Protein AF-A0AAV8ZLW0-F1 (afdb_monomer_lite)

Structure (mmCIF, N/CA/C/O backbone):
data_AF-A0AAV8ZLW0-F1
#
_entry.id   AF-A0AAV8ZLW0-F1
#
loop_
_atom_site.group_PDB
_atom_site.id
_atom_site.type_symbol
_atom_site.label_atom_id
_atom_site.label_alt_id
_atom_site.label_comp_id
_atom_site.label_asym_id
_atom_site.label_entity_id
_atom_site.label_seq_id
_atom_site.pdbx_PDB_ins_code
_atom_site.Cartn_x
_atom_site.Cartn_y
_atom_site.Cartn_z
_atom_site.occupancy
_atom_site.B_iso_or_equiv
_atom_site.auth_seq_id
_atom_site.auth_comp_id
_atom_site.auth_asym_id
_atom_site.auth_atom_id
_atom_site.pdbx_PDB_model_num
ATOM 1 N N . MET A 1 1 ? -23.436 -19.075 12.118 1.00 34.16 1 MET A N 1
ATOM 2 C CA . MET A 1 1 ? -22.548 -17.946 12.467 1.00 34.16 1 MET A CA 1
ATOM 3 C C . MET A 1 1 ? -21.559 -17.766 11.330 1.00 34.16 1 MET A C 1
ATOM 5 O O . MET A 1 1 ? -20.661 -18.582 11.202 1.00 34.16 1 MET A O 1
ATOM 9 N N . ALA A 1 2 ? -21.774 -16.781 10.458 1.00 36.91 2 ALA A N 1
ATOM 10 C CA . ALA A 1 2 ? -20.828 -16.453 9.395 1.00 36.91 2 ALA A CA 1
ATOM 11 C C . ALA A 1 2 ? -19.871 -15.384 9.935 1.00 36.91 2 ALA A C 1
ATOM 13 O O . ALA A 1 2 ? -20.276 -14.241 10.139 1.00 36.91 2 ALA A O 1
ATOM 14 N N . LEU A 1 3 ? -18.627 -15.764 10.230 1.00 42.38 3 LEU A N 1
ATOM 15 C CA . LEU A 1 3 ? -17.550 -14.801 10.440 1.00 42.38 3 LEU A CA 1
ATOM 16 C C . LEU A 1 3 ? -17.247 -14.196 9.067 1.00 42.38 3 LEU A C 1
ATOM 18 O O . LEU A 1 3 ? -16.565 -14.810 8.253 1.00 42.38 3 LEU A O 1
ATOM 22 N N . MET A 1 4 ? -17.819 -13.027 8.772 1.00 43.00 4 MET A N 1
ATOM 23 C CA . MET A 1 4 ? -17.315 -12.193 7.685 1.00 43.00 4 MET A CA 1
ATOM 24 C C . MET A 1 4 ? -15.901 -11.780 8.081 1.00 43.00 4 MET A C 1
ATOM 26 O O . MET A 1 4 ? -15.703 -10.892 8.911 1.00 43.00 4 MET A O 1
ATOM 30 N N . GLU A 1 5 ? -14.919 -12.485 7.535 1.00 54.88 5 GLU A N 1
ATOM 31 C CA . GLU A 1 5 ? -13.514 -12.128 7.611 1.00 54.88 5 GLU A CA 1
ATOM 32 C C . GLU A 1 5 ? -13.347 -10.756 6.942 1.00 54.88 5 GLU A C 1
ATOM 34 O O . GLU A 1 5 ? -13.240 -10.644 5.723 1.00 54.88 5 GLU A O 1
ATOM 39 N N . ASN A 1 6 ? -13.384 -9.683 7.741 1.00 60.53 6 ASN A N 1
ATOM 40 C CA . ASN A 1 6 ? -13.113 -8.308 7.309 1.00 60.53 6 ASN A CA 1
ATOM 41 C C . ASN A 1 6 ? -11.612 -8.135 7.038 1.00 60.53 6 ASN A C 1
ATOM 43 O O . ASN A 1 6 ? -10.920 -7.341 7.676 1.00 60.53 6 ASN A O 1
ATOM 47 N N . VAL A 1 7 ? -11.104 -8.934 6.108 1.00 70.56 7 VAL A N 1
ATOM 48 C CA . VAL A 1 7 ? -9.712 -8.965 5.697 1.00 70.56 7 VAL A CA 1
ATOM 49 C C . VAL A 1 7 ? -9.565 -7.999 4.535 1.00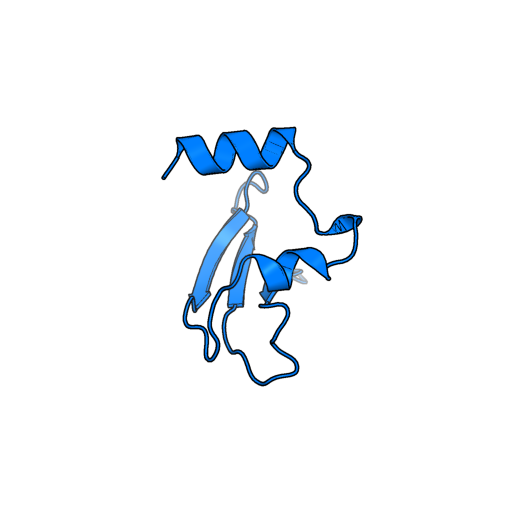 70.56 7 VAL A C 1
ATOM 51 O O . VAL A 1 7 ? -10.224 -8.134 3.504 1.00 70.56 7 VAL A O 1
ATOM 54 N N . ARG A 1 8 ? -8.694 -7.003 4.694 1.00 85.44 8 ARG A N 1
ATOM 55 C CA . ARG A 1 8 ? -8.274 -6.150 3.578 1.00 85.44 8 ARG A CA 1
ATOM 56 C C . ARG A 1 8 ? -6.853 -6.499 3.196 1.00 85.44 8 ARG A C 1
ATOM 58 O O . ARG A 1 8 ? -5.990 -6.624 4.057 1.00 85.44 8 ARG A O 1
ATOM 65 N N . THR A 1 9 ? -6.594 -6.617 1.902 1.00 89.81 9 THR A N 1
ATOM 66 C CA . THR A 1 9 ? -5.241 -6.826 1.389 1.00 89.81 9 THR A CA 1
ATOM 67 C C . THR A 1 9 ? -4.870 -5.675 0.473 1.00 89.81 9 THR A C 1
ATOM 69 O O . THR A 1 9 ? -5.605 -5.342 -0.457 1.00 89.81 9 THR A O 1
ATOM 72 N N . LEU A 1 10 ? -3.739 -5.044 0.767 1.00 89.12 10 LEU A N 1
ATOM 73 C CA . LEU A 1 10 ? -3.085 -4.114 -0.136 1.00 89.12 10 LEU A CA 1
ATOM 74 C C . LEU A 1 10 ? -2.094 -4.894 -0.986 1.00 89.12 10 LEU A C 1
ATOM 76 O O . LEU A 1 10 ? -1.360 -5.730 -0.466 1.00 89.12 10 LEU A O 1
ATOM 80 N N . TYR A 1 11 ? -2.078 -4.585 -2.273 1.00 88.88 11 TYR A N 1
ATOM 81 C CA . TYR A 1 11 ? -1.148 -5.139 -3.244 1.00 88.88 11 TYR A CA 1
ATOM 82 C C . TYR A 1 11 ? -0.349 -4.007 -3.870 1.00 88.88 11 TYR A C 1
ATOM 84 O O . TYR A 1 11 ? -0.833 -2.873 -3.974 1.00 88.88 11 TYR A O 1
ATOM 92 N N . CYS A 1 12 ? 0.855 -4.324 -4.329 1.00 86.25 12 CYS A N 1
ATOM 93 C CA . CYS A 1 12 ? 1.595 -3.403 -5.171 1.00 86.25 12 CYS A CA 1
ATOM 94 C C . CYS A 1 12 ? 0.826 -3.100 -6.472 1.00 86.25 12 CYS A C 1
ATOM 96 O O . CYS A 1 12 ? 0.146 -3.951 -7.040 1.00 86.25 12 CYS A O 1
ATOM 98 N N . SER A 1 13 ? 0.966 -1.882 -7.000 1.00 82.06 13 SER A N 1
ATOM 99 C CA . SER A 1 13 ? 0.413 -1.522 -8.314 1.00 82.06 13 SER A CA 1
ATOM 100 C C . SER A 1 13 ? 0.973 -2.383 -9.454 1.00 82.06 13 SER A C 1
ATOM 102 O O . SER A 1 13 ? 0.297 -2.560 -10.465 1.00 82.06 13 SER A O 1
ATOM 104 N N . ALA A 1 14 ? 2.168 -2.953 -9.279 1.00 84.31 14 ALA A N 1
ATOM 105 C CA . ALA A 1 14 ? 2.833 -3.829 -10.238 1.00 84.31 14 ALA A CA 1
ATOM 106 C C . ALA A 1 14 ? 2.471 -5.321 -10.080 1.00 84.31 14 ALA A C 1
ATOM 108 O O . ALA A 1 14 ? 3.168 -6.174 -10.624 1.00 84.31 14 ALA A O 1
ATOM 109 N N . THR A 1 15 ? 1.396 -5.686 -9.370 1.00 85.50 15 THR A N 1
ATOM 110 C CA . THR A 1 15 ? 0.981 -7.102 -9.253 1.00 85.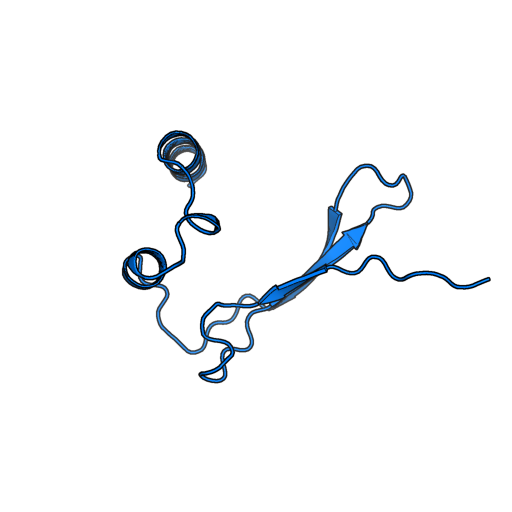50 15 THR A CA 1
ATOM 111 C C . THR A 1 15 ? 0.689 -7.749 -10.609 1.00 85.50 15 THR A C 1
ATOM 113 O O . THR A 1 15 ? 1.006 -8.918 -10.804 1.00 85.50 15 THR A O 1
ATOM 116 N N . ILE A 1 16 ? 0.191 -6.987 -11.591 1.00 81.06 16 ILE A N 1
ATOM 117 C CA . ILE A 1 16 ? 0.019 -7.480 -12.972 1.00 81.06 16 ILE A CA 1
ATOM 118 C C . ILE A 1 16 ? 1.350 -7.816 -13.671 1.00 81.06 16 ILE A C 1
ATOM 120 O O . ILE A 1 16 ? 1.352 -8.546 -14.653 1.00 81.06 16 ILE A O 1
ATOM 124 N N . LEU A 1 17 ? 2.472 -7.300 -13.158 1.00 85.62 17 LEU A N 1
ATOM 125 C CA . LEU A 1 17 ? 3.837 -7.593 -13.607 1.00 85.62 17 LEU A CA 1
ATOM 126 C C . LEU A 1 17 ? 4.504 -8.678 -12.736 1.00 85.62 17 LEU A C 1
ATOM 128 O O . LEU A 1 17 ? 5.721 -8.847 -12.771 1.00 85.62 17 LEU A O 1
ATOM 132 N N . GLY A 1 18 ? 3.725 -9.391 -11.914 1.00 90.81 18 GLY A N 1
ATOM 133 C CA . GLY A 1 18 ? 4.214 -10.468 -11.051 1.00 90.81 18 GLY A CA 1
ATOM 134 C C . GLY A 1 18 ? 4.816 -10.009 -9.721 1.00 90.81 18 GLY A C 1
ATOM 135 O O . GLY A 1 18 ? 5.506 -10.790 -9.071 1.00 90.81 18 GLY A O 1
ATOM 136 N N . CYS A 1 19 ? 4.589 -8.759 -9.299 1.00 91.00 19 CYS A N 1
ATOM 137 C CA . CYS A 1 19 ? 5.035 -8.303 -7.983 1.00 91.00 19 CYS A CA 1
ATOM 138 C C . CYS A 1 19 ? 4.213 -8.955 -6.859 1.00 91.00 19 CYS A C 1
ATOM 140 O O . CYS A 1 19 ? 2.987 -8.811 -6.811 1.00 91.00 19 CYS A O 1
ATOM 142 N N . ASN A 1 20 ? 4.911 -9.623 -5.934 1.00 93.00 20 ASN A N 1
ATOM 143 C CA . ASN A 1 20 ? 4.323 -10.393 -4.832 1.00 93.00 20 ASN A CA 1
ATOM 144 C C . ASN A 1 20 ? 4.184 -9.606 -3.519 1.00 93.00 20 ASN A C 1
ATOM 146 O O . ASN A 1 20 ? 3.731 -10.170 -2.517 1.00 93.00 20 ASN A O 1
ATOM 150 N N . MET A 1 21 ? 4.552 -8.320 -3.516 1.00 94.19 21 MET A N 1
ATOM 151 C CA . MET A 1 21 ? 4.358 -7.452 -2.360 1.00 94.19 21 MET A CA 1
ATOM 152 C C . MET A 1 21 ? 2.869 -7.355 -2.021 1.00 94.19 21 MET A C 1
ATOM 154 O O . MET A 1 21 ? 2.031 -7.009 -2.865 1.00 94.19 21 MET A O 1
ATOM 158 N N . LYS A 1 22 ? 2.551 -7.658 -0.762 1.00 94.50 22 LYS A N 1
ATOM 159 C CA . LYS A 1 22 ? 1.197 -7.583 -0.219 1.00 94.50 22 LYS A CA 1
ATOM 160 C C . LYS A 1 22 ? 1.225 -7.318 1.282 1.00 94.50 22 LYS A C 1
ATOM 162 O O . LYS A 1 22 ? 2.090 -7.818 1.998 1.00 94.50 22 LYS A O 1
ATOM 167 N N . ILE A 1 23 ? 0.223 -6.602 1.777 1.00 94.81 23 ILE A N 1
ATOM 168 C CA . ILE A 1 23 ? -0.006 -6.417 3.213 1.00 94.81 23 ILE A CA 1
ATOM 169 C C . ILE A 1 23 ? -1.447 -6.801 3.511 1.00 94.81 23 ILE A C 1
ATOM 171 O O . ILE A 1 23 ? -2.377 -6.230 2.941 1.00 94.81 23 ILE A O 1
ATOM 175 N N . ARG A 1 24 ? -1.637 -7.774 4.397 1.00 94.06 24 ARG A N 1
ATOM 176 C CA . ARG A 1 24 ? -2.941 -8.222 4.875 1.00 94.06 24 ARG A CA 1
ATOM 177 C C . ARG A 1 24 ? -3.241 -7.568 6.214 1.00 94.06 24 ARG A C 1
ATOM 179 O O . ARG A 1 24 ? -2.436 -7.636 7.140 1.00 94.06 24 ARG A O 1
ATOM 186 N N . PHE A 1 25 ? -4.430 -6.999 6.315 1.00 94.00 25 PHE A N 1
ATOM 187 C CA . PHE A 1 25 ? -4.964 -6.389 7.517 1.00 94.00 25 PHE A CA 1
ATOM 188 C C . PHE A 1 25 ? -6.165 -7.177 8.010 1.00 94.00 25 PHE A C 1
ATOM 190 O O . PHE A 1 25 ? -7.036 -7.538 7.216 1.00 94.00 25 PHE A O 1
ATOM 197 N N . ASN A 1 26 ? -6.231 -7.343 9.324 1.00 92.56 26 ASN A N 1
ATOM 198 C CA . ASN A 1 26 ? -7.423 -7.775 10.032 1.00 92.56 26 ASN A CA 1
ATOM 199 C C . ASN A 1 26 ? -7.976 -6.601 10.833 1.00 92.56 26 ASN A C 1
ATOM 201 O O . ASN A 1 26 ? -7.234 -5.716 11.255 1.00 92.56 26 ASN A O 1
ATOM 205 N N . VAL A 1 27 ? -9.279 -6.601 11.067 1.00 91.38 27 VAL A N 1
ATOM 206 C CA . VAL A 1 27 ? -9.882 -5.700 12.049 1.00 91.38 27 VAL A CA 1
ATOM 207 C C . VAL A 1 27 ? -9.538 -6.215 13.451 1.00 91.38 27 VAL A C 1
ATOM 209 O O . VAL A 1 27 ? -9.606 -7.421 13.695 1.00 91.38 27 VAL A O 1
ATOM 212 N N . SER A 1 28 ? -9.143 -5.320 14.357 1.00 89.94 28 SER A N 1
ATOM 213 C CA . SER A 1 28 ? -8.913 -5.649 15.765 1.00 89.94 28 SER A CA 1
ATOM 214 C C . SER A 1 28 ? -10.167 -6.238 16.412 1.00 89.94 28 SER A C 1
ATOM 216 O O . SER A 1 28 ? -11.290 -5.999 15.967 1.00 89.94 28 SER A O 1
ATOM 218 N N . SER A 1 29 ? -10.000 -6.986 17.503 1.00 86.81 29 SER A N 1
ATOM 219 C CA . SER A 1 29 ? -11.127 -7.605 18.219 1.00 86.81 29 SER A CA 1
ATOM 220 C C . SER A 1 29 ? -12.172 -6.594 18.708 1.00 86.81 29 SER A C 1
ATOM 222 O O . SER A 1 29 ? -13.347 -6.934 18.810 1.00 86.81 29 SER A O 1
ATOM 224 N N . ASP A 1 30 ? -11.761 -5.354 18.979 1.00 90.56 30 ASP A N 1
ATOM 225 C CA . ASP A 1 30 ? -12.636 -4.250 19.381 1.00 90.56 30 ASP A CA 1
ATOM 226 C C . ASP A 1 30 ? -13.201 -3.434 18.203 1.00 90.56 30 ASP A C 1
ATOM 228 O O . ASP A 1 30 ? -13.959 -2.489 18.419 1.00 90.56 30 ASP A O 1
ATOM 232 N N . GLY A 1 31 ? -12.837 -3.768 16.961 1.00 88.31 31 GLY A N 1
ATOM 233 C CA . GLY A 1 31 ? -13.310 -3.080 15.762 1.00 88.31 31 GLY A CA 1
ATOM 234 C C . GLY A 1 31 ? -12.696 -1.701 15.507 1.00 88.31 31 GLY A C 1
ATOM 235 O O . GLY A 1 31 ? -13.073 -1.052 14.532 1.00 88.31 31 GLY A O 1
ATOM 236 N N . LYS A 1 32 ? -11.791 -1.218 16.368 1.00 90.25 32 LYS A N 1
ATOM 237 C CA . LYS A 1 32 ? -11.335 0.182 16.346 1.00 90.25 32 LYS A CA 1
ATOM 238 C C . LYS A 1 32 ? -10.135 0.433 15.448 1.00 90.25 32 LYS A C 1
ATOM 240 O O . LYS A 1 32 ? -9.931 1.571 15.027 1.00 90.25 32 LYS A O 1
ATOM 245 N N . CYS A 1 33 ? -9.330 -0.584 15.165 1.00 87.69 33 CYS A N 1
ATOM 246 C CA . CYS A 1 33 ? -8.142 -0.431 14.339 1.00 87.69 33 CYS A CA 1
ATOM 247 C C . CYS A 1 33 ? -7.944 -1.601 13.374 1.00 87.69 33 CYS A C 1
ATOM 249 O O . CYS A 1 33 ? -8.558 -2.662 13.485 1.00 87.69 33 CYS A O 1
ATOM 251 N N . LEU A 1 34 ? -7.082 -1.374 12.384 1.00 90.06 34 LEU A N 1
ATOM 252 C CA . LEU A 1 34 ? -6.570 -2.427 11.519 1.00 90.06 34 LEU A CA 1
ATOM 253 C C . LEU A 1 34 ? -5.235 -2.913 12.078 1.00 90.06 34 LEU A C 1
ATOM 255 O O . LEU A 1 34 ? -4.350 -2.113 12.373 1.00 90.06 34 LEU A O 1
ATOM 259 N N . GLN A 1 35 ? -5.089 -4.225 12.197 1.00 91.56 35 GLN A N 1
ATOM 260 C CA . GLN A 1 35 ? -3.867 -4.900 12.611 1.00 91.56 35 GLN A CA 1
ATOM 261 C C . GLN A 1 35 ? -3.240 -5.588 11.403 1.00 91.56 35 GLN A C 1
ATOM 263 O O . GLN A 1 35 ? -3.943 -6.208 10.604 1.00 91.56 35 GLN A O 1
ATOM 268 N N . ILE A 1 36 ? -1.917 -5.491 11.265 1.00 92.44 36 ILE A N 1
ATOM 269 C CA . ILE A 1 36 ? -1.192 -6.216 10.217 1.00 92.44 36 ILE A CA 1
ATOM 270 C C . ILE A 1 36 ? -1.192 -7.700 10.587 1.00 92.44 36 ILE A C 1
ATOM 272 O O . ILE A 1 36 ? -0.644 -8.087 11.614 1.00 92.44 36 ILE A O 1
ATOM 276 N N . ALA A 1 37 ? -1.818 -8.516 9.746 1.00 91.56 37 ALA A N 1
ATOM 277 C CA . ALA A 1 37 ? -1.886 -9.965 9.907 1.00 91.56 37 ALA A CA 1
ATOM 278 C C . ALA A 1 37 ? -0.768 -10.684 9.139 1.00 91.56 37 ALA A C 1
ATOM 280 O O . ALA A 1 37 ? -0.263 -11.709 9.580 1.00 91.56 37 ALA A O 1
ATOM 281 N N . GLU A 1 38 ? -0.385 -10.150 7.980 1.00 92.75 38 GLU A N 1
ATOM 282 C CA . GLU A 1 38 ? 0.685 -10.676 7.131 1.00 92.75 38 GLU A CA 1
ATOM 283 C C . GLU A 1 38 ? 1.290 -9.506 6.353 1.00 92.75 38 GLU A C 1
ATOM 285 O O . GLU A 1 38 ? 0.555 -8.657 5.846 1.00 92.75 38 GLU A O 1
ATOM 290 N N . ALA A 1 39 ? 2.611 -9.466 6.217 1.00 92.94 39 ALA A N 1
ATOM 291 C CA . ALA A 1 39 ? 3.282 -8.496 5.363 1.00 92.94 39 ALA A CA 1
ATOM 292 C C . ALA A 1 39 ? 4.394 -9.188 4.577 1.00 92.94 39 ALA A C 1
ATOM 294 O O . ALA A 1 39 ? 5.332 -9.719 5.163 1.00 92.94 39 ALA A O 1
ATOM 295 N N . ASN A 1 40 ? 4.286 -9.153 3.250 1.00 93.94 40 ASN A N 1
ATOM 296 C CA . ASN A 1 40 ? 5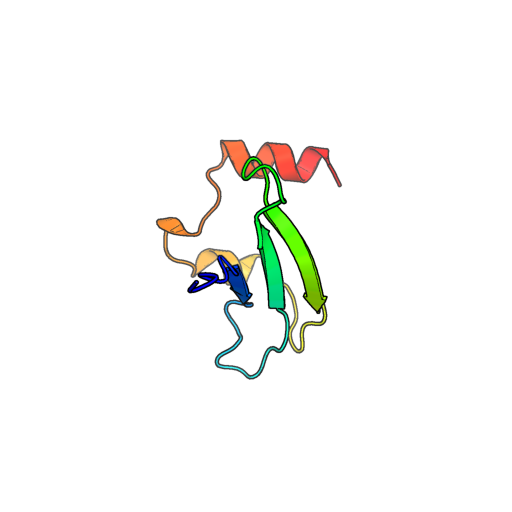.410 -9.370 2.355 1.00 93.94 40 ASN A CA 1
ATOM 297 C C . ASN A 1 40 ? 5.764 -8.022 1.730 1.00 93.94 40 ASN A C 1
ATOM 299 O O . ASN A 1 40 ? 4.951 -7.462 0.995 1.00 93.94 40 ASN A O 1
ATOM 303 N N . LEU A 1 41 ? 6.954 -7.513 2.042 1.00 92.94 41 LEU A N 1
ATOM 304 C CA . LEU A 1 41 ? 7.448 -6.217 1.574 1.00 92.94 41 LEU A CA 1
ATOM 305 C C . LEU A 1 41 ? 8.449 -6.350 0.416 1.00 92.94 41 LEU A C 1
ATOM 307 O O . LEU A 1 41 ? 9.002 -5.347 -0.028 1.00 92.94 41 LEU A O 1
ATOM 311 N N . GLU A 1 42 ? 8.689 -7.565 -0.078 1.00 93.38 42 GLU A N 1
ATOM 312 C CA . GLU A 1 42 ? 9.605 -7.794 -1.190 1.00 93.38 42 GLU A CA 1
ATOM 313 C C . GLU A 1 42 ? 8.982 -7.365 -2.518 1.00 93.38 42 GLU A C 1
ATOM 315 O O . GLU A 1 42 ? 7.921 -7.843 -2.931 1.00 93.38 42 GLU A O 1
ATOM 320 N N . HIS A 1 43 ? 9.690 -6.479 -3.212 1.00 89.19 43 HIS A N 1
ATOM 321 C CA . HIS A 1 43 ? 9.377 -6.077 -4.573 1.00 89.19 43 HIS A CA 1
ATOM 322 C C . HIS A 1 43 ? 10.336 -6.756 -5.549 1.00 89.19 43 HIS A C 1
ATOM 324 O O . HIS A 1 43 ? 11.532 -6.858 -5.296 1.00 89.19 43 HIS A O 1
ATOM 330 N N . ASN A 1 44 ? 9.817 -7.165 -6.705 1.00 91.69 44 ASN A N 1
ATOM 331 C CA . ASN A 1 44 ? 10.621 -7.660 -7.828 1.00 91.69 44 ASN A CA 1
ATOM 332 C C . ASN A 1 44 ? 10.982 -6.547 -8.831 1.00 91.69 44 ASN A C 1
ATOM 334 O O . ASN A 1 44 ? 11.424 -6.825 -9.942 1.00 91.69 44 ASN A O 1
ATOM 338 N N . HIS A 1 45 ? 10.740 -5.293 -8.459 1.00 85.62 45 HIS A N 1
ATOM 339 C CA . HIS A 1 45 ? 10.992 -4.110 -9.265 1.00 85.62 45 HIS A CA 1
ATOM 340 C C . HIS A 1 45 ? 11.518 -2.991 -8.367 1.00 85.62 45 HIS A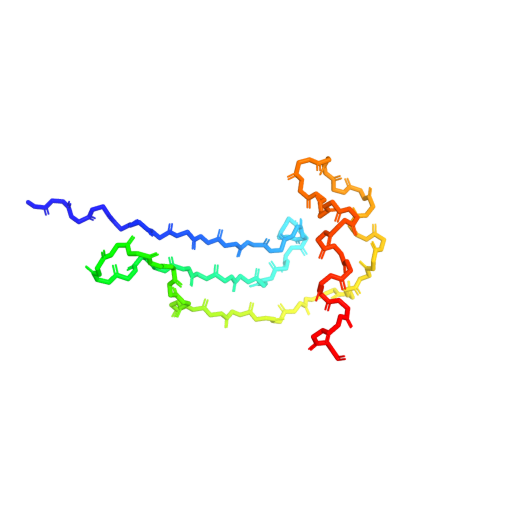 C 1
ATOM 342 O O . HIS A 1 45 ? 11.299 -2.987 -7.154 1.00 85.62 45 HIS A O 1
ATOM 348 N N . GLU A 1 46 ? 12.169 -2.006 -8.972 1.00 85.81 46 GLU A N 1
ATOM 349 C CA . GLU A 1 46 ? 12.604 -0.814 -8.255 1.00 85.81 46 GLU A CA 1
ATOM 350 C C . GLU A 1 46 ? 11.396 0.021 -7.799 1.00 85.81 46 GLU A C 1
ATOM 352 O O . GLU A 1 46 ? 10.397 0.167 -8.516 1.00 85.81 46 GLU A O 1
ATOM 357 N N . ILE A 1 47 ? 11.472 0.572 -6.588 1.00 81.19 47 ILE A N 1
ATOM 358 C CA . ILE A 1 47 ? 10.461 1.488 -6.058 1.00 81.19 47 ILE A CA 1
ATOM 359 C C . ILE A 1 47 ? 10.859 2.907 -6.470 1.00 81.19 47 ILE A C 1
ATOM 361 O O . ILE A 1 47 ? 11.596 3.589 -5.762 1.00 81.19 47 ILE A O 1
ATOM 365 N N . SER A 1 48 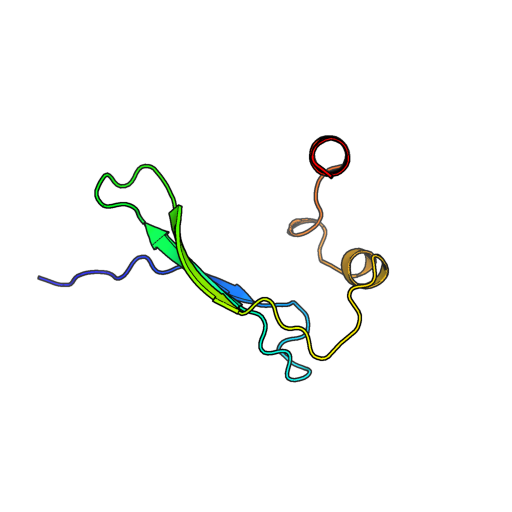? 10.360 3.363 -7.619 1.00 77.56 48 SER A N 1
ATOM 366 C CA . SER A 1 48 ? 10.550 4.748 -8.068 1.00 77.56 48 SER A CA 1
ATOM 367 C C . SER A 1 48 ? 9.360 5.637 -7.694 1.00 77.56 48 SER A C 1
ATOM 369 O O . SER A 1 48 ? 8.199 5.222 -7.750 1.00 77.56 48 SER A O 1
ATOM 371 N N . LYS A 1 49 ? 9.645 6.911 -7.390 1.00 72.56 49 LYS A N 1
ATOM 372 C CA . LYS A 1 49 ? 8.631 7.972 -7.251 1.00 72.56 49 LYS A CA 1
ATOM 373 C C . LYS A 1 49 ? 7.799 8.145 -8.530 1.00 72.56 49 LYS A C 1
ATOM 375 O O . LYS A 1 49 ? 6.631 8.521 -8.442 1.00 72.56 49 LYS A O 1
ATOM 380 N N . ASP A 1 50 ? 8.351 7.800 -9.690 1.00 71.25 50 ASP A N 1
ATOM 381 C CA . ASP A 1 50 ? 7.677 7.921 -10.988 1.00 71.25 50 ASP A CA 1
ATOM 382 C C . ASP A 1 50 ? 6.477 6.977 -11.116 1.00 71.25 50 ASP A C 1
ATOM 384 O O . ASP A 1 50 ? 5.463 7.326 -11.728 1.00 71.25 50 ASP A O 1
ATOM 388 N N . LEU A 1 51 ? 6.524 5.819 -10.444 1.00 67.00 51 LEU A N 1
ATOM 389 C CA . LEU A 1 51 ? 5.398 4.882 -10.383 1.00 67.00 51 LEU A CA 1
ATOM 390 C C . LEU A 1 51 ? 4.159 5.524 -9.745 1.00 67.00 51 LEU A C 1
ATOM 392 O O . LEU A 1 51 ? 3.034 5.165 -10.085 1.00 67.00 51 LEU A O 1
ATOM 396 N N . PHE A 1 52 ? 4.345 6.517 -8.872 1.00 70.50 52 PHE A N 1
ATOM 397 C CA . PHE A 1 52 ? 3.249 7.228 -8.216 1.00 70.50 52 PHE A CA 1
ATOM 398 C C . PHE A 1 52 ? 2.663 8.354 -9.079 1.00 70.50 52 PHE A C 1
ATOM 400 O O . PHE A 1 52 ? 1.508 8.737 -8.875 1.00 70.50 52 PHE A O 1
ATOM 407 N N . ILE A 1 53 ? 3.407 8.861 -10.072 1.00 68.75 53 ILE A N 1
ATOM 408 C CA . ILE A 1 53 ? 2.950 9.928 -10.982 1.00 68.75 53 ILE A CA 1
ATOM 409 C C . ILE A 1 53 ? 1.823 9.425 -11.889 1.00 68.75 53 ILE A C 1
ATOM 411 O O . ILE A 1 53 ? 0.926 10.191 -12.241 1.00 68.75 53 ILE A O 1
ATOM 415 N N . SER A 1 54 ? 1.831 8.136 -12.233 1.00 69.81 54 SER A N 1
ATOM 416 C CA . SER A 1 54 ? 0.816 7.511 -13.089 1.00 69.81 54 SER A CA 1
ATOM 417 C C . SER A 1 54 ? -0.432 7.038 -12.332 1.00 69.81 54 SER A C 1
ATOM 419 O O . SER A 1 54 ? -1.459 6.765 -12.953 1.00 69.81 54 SER A O 1
ATOM 421 N N . LEU A 1 55 ? -0.400 6.990 -10.993 1.00 71.44 55 LEU A N 1
ATOM 422 C CA . LEU A 1 55 ? -1.547 6.532 -10.207 1.00 71.44 55 LEU A CA 1
ATOM 423 C C . LEU A 1 55 ? -2.755 7.475 -10.372 1.00 71.44 55 LEU A C 1
ATOM 425 O O . LEU A 1 55 ? -2.572 8.696 -10.476 1.00 71.44 55 LEU A O 1
ATOM 429 N N . PRO A 1 56 ? -3.997 6.953 -10.345 1.00 76.38 56 PRO A N 1
ATOM 430 C CA . PRO A 1 56 ? -5.203 7.778 -10.328 1.00 76.38 56 PRO A CA 1
ATOM 431 C C . PRO A 1 56 ? -5.153 8.804 -9.194 1.00 76.38 56 PRO A C 1
ATOM 433 O O . PRO A 1 56 ? -4.638 8.500 -8.119 1.00 76.38 56 PRO A O 1
ATOM 436 N N . LYS A 1 57 ? -5.728 10.000 -9.394 1.00 74.06 57 LYS A N 1
ATOM 437 C CA . LYS A 1 57 ? -5.735 11.073 -8.375 1.00 74.06 57 LYS A CA 1
ATOM 438 C C . LYS A 1 57 ? -6.225 10.585 -7.004 1.00 74.06 57 LYS A C 1
ATOM 440 O O . LYS A 1 57 ? -5.663 10.981 -5.996 1.00 74.06 57 LYS A O 1
ATOM 445 N N . GLN A 1 58 ? -7.196 9.671 -6.976 1.00 76.19 58 GLN A N 1
ATOM 446 C CA . GLN A 1 58 ? -7.750 9.070 -5.753 1.00 76.19 58 GLN A CA 1
ATOM 447 C C . GLN A 1 58 ? -6.746 8.223 -4.948 1.00 76.19 58 GLN A C 1
ATOM 449 O O . GLN A 1 58 ? -7.009 7.911 -3.794 1.00 76.19 58 GLN A O 1
ATOM 454 N N . ARG A 1 59 ? -5.626 7.808 -5.554 1.00 69.94 59 ARG A N 1
ATOM 455 C CA . ARG A 1 59 ? -4.554 7.023 -4.918 1.00 69.94 59 ARG A CA 1
ATOM 456 C C . ARG A 1 59 ? -3.290 7.845 -4.648 1.00 69.94 59 ARG A C 1
ATOM 458 O O . ARG A 1 59 ? -2.293 7.289 -4.199 1.00 69.94 59 ARG A O 1
ATOM 465 N N . ARG A 1 60 ? -3.299 9.147 -4.953 1.00 71.56 60 ARG A N 1
ATOM 466 C CA . ARG A 1 60 ? -2.186 10.050 -4.643 1.00 71.56 60 ARG A CA 1
ATOM 467 C C . ARG A 1 60 ? -2.423 10.660 -3.270 1.00 71.56 60 ARG A C 1
ATOM 469 O O . ARG A 1 60 ? -3.516 11.148 -3.004 1.00 71.56 60 ARG A O 1
ATOM 476 N N . LEU A 1 61 ? -1.383 10.677 -2.444 1.00 70.06 61 LEU A N 1
ATOM 477 C CA . LEU A 1 61 ? -1.378 11.477 -1.221 1.00 70.06 61 LEU A CA 1
ATOM 478 C C . LEU A 1 61 ? -1.515 12.957 -1.589 1.00 70.06 61 LEU A C 1
ATOM 480 O O . LEU A 1 61 ? -0.851 13.426 -2.524 1.00 70.06 61 LEU A O 1
ATOM 484 N N . GLN A 1 62 ? -2.348 13.691 -0.856 1.00 70.56 62 GLN A N 1
ATOM 485 C CA . GLN A 1 62 ? -2.384 15.145 -0.956 1.00 70.56 62 GLN A CA 1
ATOM 486 C C . GLN A 1 62 ? -1.048 15.730 -0.482 1.00 70.56 62 GLN A C 1
ATOM 488 O O . GLN A 1 62 ? -0.312 15.114 0.291 1.00 70.56 62 GLN A O 1
ATOM 493 N N . ASP A 1 63 ? -0.706 16.936 -0.932 1.00 68.38 63 ASP A N 1
ATOM 494 C CA . ASP A 1 63 ? 0.589 17.544 -0.596 1.00 68.38 63 ASP A CA 1
ATOM 495 C C . ASP A 1 63 ? 0.769 17.774 0.914 1.00 68.38 63 ASP A C 1
ATOM 497 O O . ASP A 1 63 ? 1.889 17.742 1.422 1.00 68.38 63 ASP A O 1
ATOM 501 N N . THR A 1 64 ? -0.332 17.924 1.650 1.00 61.97 64 THR A N 1
ATOM 502 C CA . THR A 1 64 ? -0.360 17.984 3.118 1.00 61.97 64 THR A CA 1
ATOM 503 C C . THR A 1 64 ? 0.003 16.651 3.778 1.00 61.97 64 THR A C 1
ATOM 505 O O . THR A 1 64 ? 0.636 16.644 4.832 1.00 61.97 64 THR A O 1
ATOM 508 N N . GLU A 1 65 ? -0.347 15.523 3.159 1.00 64.75 65 GLU A N 1
ATOM 509 C CA . GLU A 1 65 ? -0.056 14.171 3.649 1.00 64.75 65 GLU A CA 1
ATOM 510 C C . GLU A 1 65 ? 1.374 13.740 3.298 1.00 64.75 65 GLU A C 1
ATOM 512 O O . GLU A 1 65 ? 2.043 13.094 4.102 1.00 64.75 65 GLU A O 1
ATOM 517 N N . LYS A 1 66 ? 1.893 14.167 2.137 1.00 63.16 66 LYS A N 1
ATOM 518 C CA . LYS A 1 66 ? 3.290 13.917 1.739 1.00 63.16 66 LYS A CA 1
ATOM 519 C C . LYS A 1 66 ? 4.302 14.499 2.730 1.00 63.16 66 LYS A C 1
ATOM 521 O O . LYS A 1 66 ? 5.321 13.865 2.983 1.00 63.16 66 LYS A O 1
ATOM 526 N N . ARG A 1 67 ? 4.029 15.691 3.278 1.00 57.00 67 ARG A N 1
ATOM 527 C CA . ARG A 1 67 ? 4.926 16.374 4.231 1.00 57.00 67 ARG A CA 1
ATOM 528 C C . ARG A 1 67 ? 5.085 15.593 5.536 1.00 57.00 67 ARG A C 1
ATOM 530 O O . ARG A 1 67 ? 6.209 15.398 5.973 1.00 57.00 67 ARG A O 1
ATOM 537 N N . ARG A 1 68 ? 3.991 15.046 6.083 1.00 56.06 68 ARG A N 1
ATOM 538 C CA . ARG A 1 68 ? 4.031 14.248 7.325 1.00 56.06 68 ARG A CA 1
ATOM 539 C C . ARG A 1 68 ? 4.862 12.973 7.194 1.00 56.06 68 ARG A C 1
ATOM 541 O O . ARG A 1 68 ? 5.508 12.577 8.149 1.00 56.06 68 ARG A O 1
ATOM 548 N N . ASN A 1 69 ? 4.871 12.341 6.021 1.00 54.44 69 ASN A N 1
ATOM 549 C CA . ASN A 1 69 ? 5.630 11.103 5.817 1.00 54.44 69 ASN A CA 1
ATOM 550 C C . ASN A 1 69 ? 7.143 11.338 5.662 1.00 54.44 69 ASN A C 1
ATOM 552 O O . ASN A 1 69 ? 7.917 10.426 5.932 1.00 54.44 69 ASN A O 1
ATOM 556 N N . LEU A 1 70 ? 7.567 12.537 5.243 1.00 52.19 70 LEU A N 1
ATOM 557 C CA . LEU A 1 70 ? 8.985 12.911 5.148 1.00 52.19 70 LEU A CA 1
ATOM 558 C C . LEU A 1 70 ? 9.593 13.283 6.509 1.00 52.19 70 LEU A C 1
ATOM 560 O O . LEU A 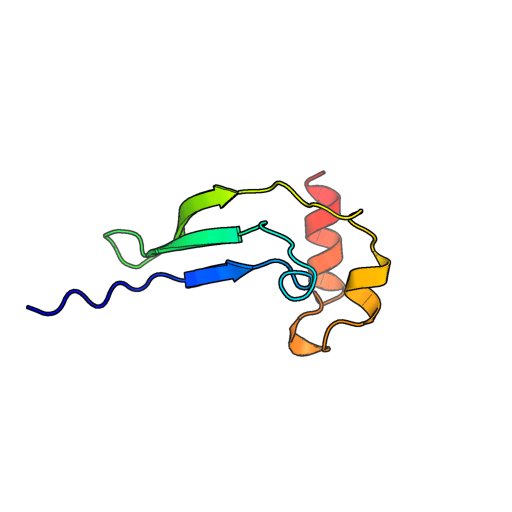1 70 ? 10.801 13.192 6.664 1.00 52.19 70 LEU A O 1
ATOM 564 N N . GLU A 1 71 ? 8.772 13.678 7.483 1.00 46.19 71 GLU A N 1
ATOM 565 C CA . GLU A 1 71 ? 9.208 14.017 8.849 1.00 46.19 71 GLU A CA 1
ATOM 566 C C . GLU A 1 71 ? 9.413 12.777 9.744 1.00 46.19 71 GLU A C 1
ATOM 568 O O . GLU A 1 71 ? 9.929 12.898 10.850 1.00 46.19 71 GLU A O 1
ATOM 573 N N . ILE A 1 72 ? 9.005 11.588 9.278 1.00 45.97 72 ILE A N 1
ATOM 574 C CA . ILE A 1 72 ? 9.073 10.312 10.019 1.00 45.97 72 ILE A CA 1
ATOM 575 C C . ILE A 1 72 ? 10.230 9.413 9.507 1.00 45.97 72 ILE A C 1
ATOM 577 O O . ILE A 1 72 ? 10.450 8.334 10.053 1.00 45.97 72 ILE A O 1
ATOM 581 N N . SER A 1 73 ? 10.973 9.832 8.469 1.00 39.19 73 SER A N 1
ATOM 582 C CA . SER A 1 73 ? 12.135 9.102 7.914 1.00 39.19 73 SER A CA 1
ATOM 583 C C . SER A 1 73 ? 13.472 9.644 8.402 1.00 39.19 73 SER A C 1
ATOM 585 O O . SER A 1 73 ? 13.605 10.883 8.479 1.00 39.19 73 SER A O 1
#

Foldseek 3Di:
DDPPFPKDKDDDPCVVVVFPFMWIWGQPPVNPDTDTPDGDHDGPDDDDPVVQVPDDPVPHDDPVRVVVVVVVD

Radius of gyration: 15.2 Å; chains: 1; bounding box: 35×36×33 Å

Organism: NCBI:txid1586634

Sequence (73 aa):
MALMENVRTLYCSATILGCNMKIRFNVSSDGKCLQIAEANLEHNHEISKDLFISLPKQRRLQDTEKRRNLEIS

Secondary structure (DSSP, 8-state):
-------EEEE-GGGGGT---EEEEEE-TTSSSEEEEEEE---SS---THHHHSS-GGGSPPHHHHHHHHTT-

pLDDT: mean 76.94, std 16.57, range [34.16, 94.81]